Protein AF-A0AAW5PJ46-F1 (afdb_monomer_lite)

pLDDT: mean 73.1, std 14.43, range [34.22, 91.38]

Foldseek 3Di:
DQCVLLCVVVLVCLVVCVDPVNNPPDPVVSVVVVVPDDPPHDNDNDDLLRSLLVLVVVCCVPPQKAALCVSQPPHDDPSNNVSNVVVVVVCVVVVQWDWDADQVRGIMIGGPVCVVVVPDDDPDDDDDDCPDPCNVPVVNCCRNPVDDDDPPPPPPPPPPDDDDDD

Sequence (166 aa):
MRDYRFALPRMSSIRTGESRYFCNGDPCLMKVAERCLPDGLDLSIPDDHEYAVHLFETTLRAHGVFTATQLLHLRSGKALRTAMREVVHDRITAGSIQLLKGLNGMDVYVDSAALESAAASRAAVTILSPFDNLVIHRDRLSAPFGFALRQRAGRSRVPQQGWRRP

Secondary structure (DSSP, 8-state):
-TTGGGGHHHHHHHHTT--TT-TT--HHHHHHHHHTSPTT---PPPPHHHHHHHHHHHHHHHHSEE-HHHHTTT---HHHHHHHHHHHHHHHHTTSEEEEEEETTEEEEEEHHHHHT------------TTSHHHHSTHHHHHHH---------------------

Organism: NCBI:txid216778

InterPro domains:
  IPR009351 DNA glycosylase AlkZ-like [PF06224] (29-152)

Radius of gyration: 22.08 Å; chains: 1; bounding box: 66×42×57 Å

Structure (mmCIF, N/CA/C/O backbone):
data_AF-A0AAW5PJ46-F1
#
_entry.id   AF-A0AAW5PJ46-F1
#
loop_
_atom_site.group_PDB
_atom_site.id
_atom_site.type_symbol
_atom_site.label_atom_id
_atom_site.label_alt_id
_atom_site.label_comp_id
_atom_site.label_asym_id
_atom_site.label_entity_id
_atom_site.label_seq_id
_atom_site.pdbx_PDB_ins_code
_atom_site.Cartn_x
_atom_site.Cartn_y
_atom_site.Cartn_z
_atom_site.occupancy
_atom_site.B_iso_or_equiv
_atom_site.auth_seq_id
_atom_site.auth_comp_id
_atom_site.auth_asym_id
_atom_site.auth_atom_id
_atom_site.pdbx_PDB_model_num
ATOM 1 N N . MET A 1 1 ? -1.788 -15.850 -11.102 1.00 62.12 1 MET A N 1
ATOM 2 C CA . MET A 1 1 ? -0.673 -14.889 -11.248 1.00 62.12 1 MET A CA 1
ATOM 3 C C . MET A 1 1 ? -1.082 -13.688 -12.118 1.00 62.12 1 MET A C 1
ATOM 5 O O . MET A 1 1 ? -0.358 -13.347 -13.030 1.00 62.12 1 MET A O 1
ATOM 9 N N . ARG A 1 2 ? -2.227 -13.023 -11.885 1.00 67.62 2 ARG A N 1
ATOM 10 C CA . ARG A 1 2 ? -2.674 -11.912 -12.767 1.00 67.62 2 ARG A CA 1
ATOM 11 C C . ARG A 1 2 ? -1.934 -10.587 -12.523 1.00 67.62 2 ARG A C 1
ATOM 13 O O . ARG A 1 2 ? -1.941 -9.717 -13.383 1.00 67.62 2 ARG A O 1
ATOM 20 N N . ASP A 1 3 ? -1.253 -10.484 -11.387 1.00 80.94 3 ASP A N 1
ATOM 21 C CA . ASP A 1 3 ? -0.654 -9.243 -10.889 1.00 80.94 3 ASP A CA 1
ATOM 22 C C . ASP A 1 3 ? 0.865 -9.156 -11.131 1.00 80.94 3 ASP A C 1
ATOM 24 O O . ASP A 1 3 ? 1.547 -8.322 -10.539 1.00 80.94 3 ASP A O 1
ATOM 28 N N . TYR A 1 4 ? 1.426 -10.020 -11.989 1.00 83.12 4 TYR A N 1
ATOM 29 C CA . TYR A 1 4 ? 2.878 -10.090 -12.209 1.00 83.12 4 TYR A CA 1
ATOM 30 C C . TYR A 1 4 ? 3.468 -8.767 -12.722 1.00 83.12 4 TYR A C 1
ATOM 32 O O . TYR A 1 4 ? 4.551 -8.371 -12.290 1.00 83.12 4 TYR A O 1
ATOM 40 N N . ARG A 1 5 ? 2.720 -8.025 -13.551 1.00 86.19 5 ARG A N 1
ATOM 41 C CA . ARG A 1 5 ? 3.110 -6.690 -14.030 1.00 86.19 5 ARG A CA 1
ATOM 42 C C . ARG A 1 5 ? 3.488 -5.706 -12.923 1.00 86.19 5 ARG A C 1
ATOM 44 O O . ARG A 1 5 ? 4.427 -4.935 -13.086 1.00 86.19 5 ARG A O 1
ATOM 51 N N . PHE A 1 6 ? 2.848 -5.777 -11.756 1.00 86.69 6 PHE A N 1
ATOM 52 C CA . PHE A 1 6 ? 3.153 -4.883 -10.633 1.00 86.69 6 PHE A CA 1
ATOM 53 C C . PHE A 1 6 ? 4.477 -5.226 -9.925 1.00 86.69 6 PHE A C 1
ATOM 55 O O . PHE A 1 6 ? 5.009 -4.412 -9.170 1.00 86.69 6 PHE A O 1
ATOM 62 N N . ALA A 1 7 ? 5.060 -6.401 -10.194 1.00 84.06 7 ALA A N 1
ATOM 63 C CA . ALA A 1 7 ? 6.406 -6.759 -9.747 1.00 84.06 7 ALA A CA 1
ATOM 64 C C . ALA A 1 7 ? 7.505 -6.248 -10.697 1.00 84.06 7 ALA A C 1
ATOM 66 O O . ALA A 1 7 ? 8.654 -6.088 -10.266 1.00 84.06 7 ALA A O 1
ATOM 67 N N . LEU A 1 8 ? 7.167 -5.952 -11.959 1.00 83.81 8 LEU A N 1
ATOM 68 C CA . LEU A 1 8 ? 8.125 -5.566 -12.999 1.00 83.81 8 LEU A CA 1
ATOM 69 C C . LEU A 1 8 ? 8.939 -4.312 -12.661 1.00 83.81 8 LEU A C 1
ATOM 71 O O . LEU A 1 8 ? 10.156 -4.368 -12.848 1.00 83.81 8 LEU A O 1
ATOM 75 N N . PRO A 1 9 ? 8.371 -3.221 -12.100 1.00 83.88 9 PRO A N 1
ATOM 76 C CA . PRO A 1 9 ? 9.170 -2.050 -11.731 1.00 83.88 9 PRO A CA 1
ATOM 77 C C . PRO A 1 9 ? 10.297 -2.404 -10.752 1.00 83.88 9 PRO A C 1
ATOM 79 O O . PRO A 1 9 ? 11.439 -1.966 -10.896 1.00 83.88 9 PRO A O 1
ATOM 82 N N . ARG A 1 10 ? 10.004 -3.277 -9.779 1.00 81.19 10 ARG A N 1
ATOM 83 C CA . ARG A 1 10 ? 10.993 -3.744 -8.801 1.00 81.19 10 ARG A CA 1
ATOM 84 C C . ARG A 1 10 ? 12.009 -4.693 -9.431 1.00 81.19 10 ARG A C 1
ATOM 86 O O . ARG A 1 10 ? 13.192 -4.573 -9.132 1.00 81.19 10 ARG A O 1
ATOM 93 N N . MET A 1 11 ? 11.570 -5.625 -10.276 1.00 82.81 11 MET A N 1
ATOM 94 C CA . MET A 1 11 ? 12.472 -6.544 -10.979 1.00 82.81 11 MET A CA 1
ATOM 95 C C . MET A 1 11 ? 13.424 -5.792 -11.914 1.00 82.81 11 MET A C 1
ATOM 97 O O . MET A 1 11 ? 14.618 -6.084 -11.921 1.00 82.81 11 MET A O 1
ATOM 101 N N . SER A 1 12 ? 12.931 -4.769 -12.618 1.00 82.25 12 SER A N 1
ATOM 102 C CA . SER A 1 12 ? 13.759 -3.909 -13.463 1.00 82.25 12 SER A CA 1
ATOM 103 C C . SER A 1 12 ? 14.799 -3.150 -12.638 1.00 82.25 12 SER A C 1
ATOM 105 O O . SER A 1 12 ? 15.966 -3.176 -13.002 1.00 82.25 12 SER A O 1
ATOM 107 N N . SER A 1 13 ? 14.416 -2.581 -11.488 1.00 82.44 13 SER A N 1
ATOM 108 C CA . SER A 1 13 ? 15.354 -1.911 -10.567 1.00 82.44 13 SER A CA 1
ATOM 109 C C . SER A 1 13 ? 16.434 -2.851 -10.002 1.00 82.44 13 SER A C 1
ATOM 111 O O . SER A 1 13 ? 17.570 -2.443 -9.773 1.00 82.44 13 SER A O 1
ATOM 113 N N . ILE A 1 14 ? 16.107 -4.127 -9.771 1.00 82.06 14 ILE A N 1
ATOM 114 C CA . ILE A 1 14 ? 17.102 -5.131 -9.361 1.00 82.06 14 ILE A CA 1
ATOM 115 C C . ILE A 1 14 ? 18.047 -5.443 -10.526 1.00 82.06 14 ILE A C 1
ATOM 117 O O . ILE A 1 14 ? 19.258 -5.491 -10.338 1.00 82.06 14 ILE A O 1
ATOM 121 N N . ARG A 1 15 ? 17.505 -5.595 -11.737 1.00 78.69 15 ARG A N 1
ATOM 122 C CA . ARG A 1 15 ? 18.281 -5.871 -12.952 1.00 78.69 15 ARG A CA 1
ATOM 123 C C . ARG A 1 15 ? 19.234 -4.731 -13.318 1.00 78.69 15 ARG A C 1
ATOM 125 O O . ARG A 1 15 ? 20.328 -5.003 -13.796 1.00 78.69 15 ARG A O 1
ATOM 132 N N . THR A 1 16 ? 18.835 -3.477 -13.105 1.00 81.56 16 THR A N 1
ATOM 133 C CA . THR A 1 16 ? 19.678 -2.291 -13.342 1.00 81.56 16 THR A CA 1
ATOM 134 C C . THR A 1 16 ? 20.705 -2.054 -12.232 1.00 81.56 16 THR A C 1
ATOM 136 O O . THR A 1 16 ? 21.542 -1.167 -12.364 1.00 81.56 16 THR A O 1
ATOM 139 N N . GLY A 1 17 ? 20.669 -2.835 -11.144 1.00 78.75 17 GLY A N 1
ATOM 140 C CA . GLY A 1 17 ? 21.558 -2.661 -9.991 1.00 78.75 17 GLY A CA 1
ATOM 141 C C . GLY A 1 17 ? 21.197 -1.467 -9.099 1.00 78.75 17 GLY A C 1
ATOM 142 O O . GLY A 1 17 ? 21.935 -1.142 -8.175 1.00 78.75 17 GLY A O 1
ATOM 143 N N . GLU A 1 18 ? 20.049 -0.825 -9.327 1.00 80.56 18 GLU A N 1
ATOM 144 C CA . GLU A 1 18 ? 19.567 0.320 -8.539 1.00 80.56 18 GLU A CA 1
ATOM 145 C C . GLU A 1 18 ? 18.954 -0.106 -7.195 1.00 80.56 18 GLU A C 1
ATOM 147 O O . GLU A 1 18 ? 18.672 0.717 -6.317 1.00 80.56 18 GLU A O 1
ATOM 152 N N . SER A 1 19 ? 18.727 -1.407 -7.008 1.00 77.81 19 SER A N 1
ATOM 153 C CA . SER A 1 19 ? 18.194 -1.940 -5.764 1.00 77.81 19 SER A CA 1
ATOM 154 C C . SER A 1 19 ? 19.225 -1.899 -4.641 1.00 77.81 19 SER A C 1
ATOM 156 O O . SER A 1 19 ? 20.232 -2.595 -4.686 1.00 77.81 19 SER A O 1
ATOM 158 N N . ARG A 1 20 ? 18.892 -1.206 -3.545 1.00 73.62 20 ARG A N 1
ATOM 159 C CA . ARG A 1 20 ? 19.711 -1.129 -2.318 1.00 73.62 20 ARG A CA 1
ATOM 160 C C . ARG A 1 20 ? 20.138 -2.489 -1.743 1.00 73.62 20 ARG A C 1
ATOM 162 O O . ARG A 1 20 ? 21.147 -2.559 -1.053 1.00 73.62 20 ARG A O 1
ATOM 169 N N . TYR A 1 21 ? 19.340 -3.535 -1.953 1.00 72.62 21 TYR A N 1
ATOM 170 C CA . TYR A 1 21 ? 19.553 -4.852 -1.337 1.00 72.62 21 TYR A CA 1
ATOM 171 C C . TYR A 1 21 ? 20.071 -5.906 -2.312 1.00 72.62 21 TYR A C 1
ATOM 173 O O . TYR A 1 21 ? 20.612 -6.918 -1.879 1.00 72.62 21 TYR A O 1
ATOM 181 N N . PHE A 1 22 ? 19.904 -5.681 -3.612 1.00 73.75 22 PHE A N 1
ATOM 182 C CA . PHE A 1 22 ? 20.221 -6.658 -4.648 1.00 73.75 22 PHE A CA 1
ATOM 183 C C . PHE A 1 22 ? 21.211 -6.068 -5.653 1.00 73.75 22 PHE A C 1
ATOM 185 O O . PHE A 1 22 ? 21.002 -6.144 -6.857 1.00 73.75 22 PHE A O 1
ATOM 192 N N . CYS A 1 23 ? 22.290 -5.472 -5.145 1.00 69.44 23 CYS A N 1
ATOM 193 C CA . CYS A 1 23 ? 23.327 -4.858 -5.976 1.00 69.44 23 CYS A CA 1
ATOM 194 C C . CYS A 1 23 ? 24.164 -5.900 -6.743 1.00 69.44 23 CYS A C 1
ATOM 196 O O . CYS A 1 23 ? 24.726 -5.587 -7.783 1.00 69.44 23 CYS A O 1
ATOM 198 N N . ASN A 1 24 ? 24.227 -7.140 -6.233 1.00 73.38 24 ASN A N 1
ATOM 199 C CA . ASN A 1 24 ? 25.073 -8.225 -6.748 1.00 73.38 24 ASN A CA 1
ATOM 200 C C . ASN A 1 24 ? 24.247 -9.478 -7.105 1.00 73.38 24 ASN A C 1
ATOM 202 O O . ASN A 1 24 ? 24.627 -10.595 -6.757 1.00 73.38 24 ASN A O 1
ATOM 206 N N . GLY A 1 25 ? 23.070 -9.309 -7.712 1.00 69.81 25 GLY A N 1
ATOM 207 C CA . GLY A 1 25 ? 22.253 -10.450 -8.140 1.00 69.81 25 GLY A CA 1
ATOM 208 C C . GLY A 1 25 ? 22.938 -11.264 -9.243 1.00 69.81 25 GLY A C 1
ATOM 209 O O . GLY A 1 25 ? 23.499 -10.682 -10.167 1.00 69.81 25 GLY A O 1
ATOM 210 N N . ASP A 1 26 ? 22.878 -12.598 -9.169 1.00 78.56 26 ASP A N 1
ATOM 211 C CA . ASP A 1 26 ? 23.354 -13.480 -10.244 1.00 78.56 26 ASP A CA 1
ATOM 212 C C . ASP A 1 26 ? 22.417 -13.360 -11.469 1.00 78.56 26 ASP A C 1
ATOM 214 O O . ASP A 1 26 ? 21.243 -13.754 -11.385 1.00 78.56 26 ASP A O 1
ATOM 218 N N . PRO A 1 27 ? 22.900 -12.854 -12.622 1.00 74.88 27 PRO A N 1
ATOM 219 C CA . PRO A 1 27 ? 22.073 -12.681 -13.815 1.00 74.88 27 PRO A CA 1
ATOM 220 C C . PRO A 1 27 ? 21.508 -13.997 -14.368 1.00 74.88 27 PRO A C 1
ATOM 222 O O . PRO A 1 27 ? 20.468 -13.994 -15.030 1.00 74.88 27 PRO A O 1
ATOM 225 N N . CYS A 1 28 ? 22.183 -15.123 -14.123 1.00 75.81 28 CYS A N 1
ATOM 226 C CA . CYS A 1 28 ? 21.734 -16.444 -14.544 1.00 75.81 28 CYS A CA 1
ATOM 227 C C . CYS A 1 28 ? 20.479 -16.864 -13.771 1.00 75.81 28 CYS A C 1
ATOM 229 O O . CYS A 1 28 ? 19.483 -17.255 -14.381 1.00 75.81 28 CYS A O 1
ATOM 231 N N . LEU A 1 29 ? 20.481 -16.691 -12.443 1.00 74.12 29 LEU A N 1
ATOM 232 C CA . LEU A 1 29 ? 19.323 -17.000 -11.596 1.00 74.12 29 LEU A CA 1
ATOM 233 C C . LEU A 1 29 ? 18.106 -16.133 -11.942 1.00 74.12 29 LEU A C 1
ATOM 235 O O . LEU A 1 29 ? 16.980 -16.629 -11.955 1.00 74.12 29 LEU A O 1
ATOM 239 N N . MET A 1 30 ? 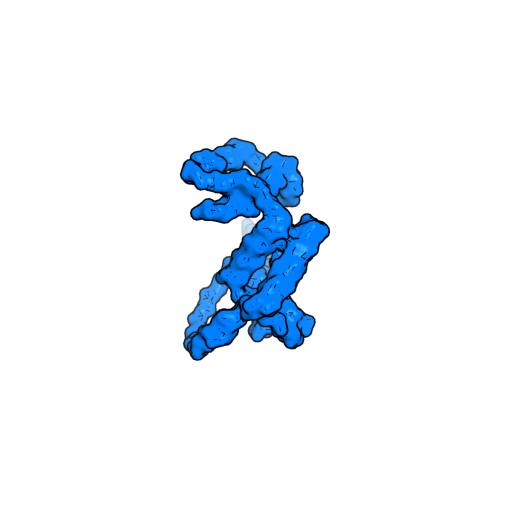18.317 -14.859 -12.280 1.00 72.88 30 MET A N 1
ATOM 240 C CA . MET A 1 30 ? 17.220 -13.958 -12.653 1.00 72.88 30 MET A CA 1
ATOM 241 C C . MET A 1 30 ? 16.525 -14.376 -13.960 1.00 72.88 30 MET A C 1
ATOM 243 O O . MET A 1 30 ? 15.301 -14.304 -14.045 1.00 72.88 30 MET A O 1
ATOM 247 N N . LYS A 1 31 ? 17.269 -14.894 -14.948 1.00 72.00 31 LYS A N 1
ATOM 248 C CA . LYS A 1 31 ? 16.703 -15.385 -16.221 1.00 72.00 31 LYS A CA 1
ATOM 249 C C . LYS A 1 31 ? 15.827 -16.628 -16.064 1.00 72.00 31 LYS A C 1
ATOM 251 O O . LYS A 1 31 ? 14.922 -16.843 -16.868 1.00 72.00 31 LYS A O 1
ATOM 256 N N . VAL A 1 32 ? 16.093 -17.467 -15.060 1.00 71.88 32 VAL A N 1
ATOM 257 C CA . VAL A 1 32 ? 15.284 -18.671 -14.810 1.00 71.88 32 VAL A CA 1
ATOM 258 C C . VAL A 1 32 ? 13.869 -18.285 -14.380 1.00 71.88 32 VAL A C 1
ATOM 260 O O . VAL A 1 32 ? 12.910 -18.878 -14.861 1.00 71.88 32 VAL A O 1
ATOM 263 N N . ALA A 1 33 ? 13.725 -17.248 -13.551 1.00 70.94 33 ALA A N 1
ATOM 264 C CA . ALA A 1 33 ? 12.421 -16.798 -13.070 1.00 70.94 33 ALA A CA 1
ATOM 265 C C . ALA A 1 33 ? 11.493 -16.319 -14.204 1.00 70.94 33 ALA A C 1
ATOM 267 O O . ALA A 1 33 ? 10.292 -16.572 -14.153 1.00 70.94 33 ALA A O 1
ATOM 268 N N . GLU A 1 34 ? 12.042 -15.681 -15.242 1.00 69.25 34 GLU A N 1
ATOM 269 C CA . GLU A 1 34 ? 11.282 -15.202 -16.409 1.00 69.25 34 GLU A CA 1
ATOM 270 C C . GLU A 1 34 ? 10.803 -16.355 -17.306 1.00 69.25 34 GLU A C 1
ATOM 272 O O . GLU A 1 34 ? 9.727 -16.290 -17.894 1.00 69.25 34 GLU A O 1
ATOM 277 N N . ARG A 1 35 ? 11.574 -17.447 -17.374 1.00 71.50 35 ARG A N 1
ATOM 278 C CA . ARG A 1 35 ? 11.249 -18.641 -18.173 1.00 71.50 35 ARG A CA 1
ATOM 279 C C . ARG A 1 35 ? 10.184 -19.538 -17.544 1.00 71.50 35 ARG A C 1
ATOM 281 O O . ARG A 1 35 ? 9.676 -20.428 -18.215 1.00 71.50 35 ARG A O 1
ATOM 288 N N . CYS A 1 36 ? 9.868 -19.332 -16.268 1.00 77.50 36 CYS A N 1
ATOM 289 C CA . CYS A 1 36 ? 8.855 -20.099 -15.542 1.00 77.50 36 CYS A CA 1
ATOM 290 C C . CYS A 1 36 ? 7.474 -19.418 -15.534 1.00 77.50 36 CYS A C 1
ATOM 292 O O . CYS A 1 36 ? 6.587 -19.846 -14.793 1.00 77.50 36 CYS A O 1
ATOM 294 N N . LEU A 1 37 ? 7.292 -18.349 -16.314 1.00 77.31 37 LEU A N 1
ATOM 295 C CA . LEU A 1 37 ? 6.029 -17.628 -16.407 1.00 77.31 37 LEU A CA 1
ATOM 296 C C . LEU A 1 37 ? 5.069 -18.325 -17.385 1.00 77.31 37 LEU A C 1
ATOM 298 O O . LEU A 1 37 ? 5.496 -18.706 -18.471 1.00 77.31 37 LEU A O 1
ATOM 302 N N . PRO A 1 38 ? 3.783 -18.491 -17.030 1.00 81.31 38 PRO A N 1
ATOM 303 C CA . PRO A 1 38 ? 2.784 -19.018 -17.955 1.00 81.31 38 PRO A CA 1
ATOM 304 C C . PRO A 1 38 ? 2.554 -18.080 -19.149 1.00 81.31 38 PRO A C 1
ATOM 306 O O . PRO A 1 38 ? 2.497 -16.857 -18.991 1.00 81.31 38 PRO A O 1
ATOM 309 N N . ASP A 1 39 ? 2.359 -18.669 -20.329 1.00 76.06 39 ASP A N 1
ATOM 310 C CA . ASP A 1 39 ? 2.055 -17.935 -21.557 1.00 76.06 39 ASP A CA 1
ATOM 311 C C . ASP A 1 39 ? 0.706 -17.201 -21.435 1.00 76.06 39 ASP A C 1
ATOM 313 O O . ASP A 1 39 ? -0.288 -17.761 -20.966 1.00 76.06 39 ASP A O 1
ATOM 317 N N . GLY A 1 40 ? 0.669 -15.926 -21.838 1.00 79.56 40 GLY A N 1
ATOM 318 C CA . GLY A 1 40 ? -0.530 -15.074 -21.761 1.00 79.56 40 GLY A CA 1
ATOM 319 C C . GLY A 1 40 ? -0.588 -14.120 -20.561 1.00 79.56 40 GLY A C 1
ATOM 320 O O . GLY A 1 40 ? -1.644 -13.553 -20.274 1.00 79.56 40 GLY A O 1
ATOM 321 N N . LEU A 1 41 ? 0.525 -13.928 -19.848 1.00 79.19 41 LEU A N 1
ATOM 322 C CA . LEU A 1 41 ? 0.642 -12.883 -18.834 1.00 79.19 41 LEU A CA 1
ATOM 323 C C . LEU A 1 41 ? 0.786 -11.496 -19.459 1.00 79.19 41 LEU A C 1
ATOM 325 O O . LEU A 1 41 ? 1.547 -11.292 -20.401 1.00 79.19 41 LEU A O 1
ATOM 329 N N . ASP A 1 42 ? 0.090 -10.531 -18.867 1.00 80.69 42 ASP A N 1
ATOM 330 C CA . ASP A 1 42 ? 0.314 -9.121 -19.146 1.00 80.69 42 ASP A CA 1
ATOM 331 C C . ASP A 1 42 ? 1.639 -8.681 -18.506 1.00 80.69 42 ASP A C 1
ATOM 333 O O . ASP A 1 42 ? 1.812 -8.758 -17.284 1.00 80.69 42 ASP A O 1
ATOM 337 N N . LEU A 1 43 ? 2.578 -8.262 -19.356 1.00 81.19 43 LEU A N 1
ATOM 338 C CA . LEU A 1 43 ? 3.918 -7.803 -18.987 1.00 81.19 43 LEU A CA 1
ATOM 339 C C . LEU A 1 43 ? 4.097 -6.292 -19.205 1.00 81.19 43 LEU A C 1
ATOM 341 O O . LEU A 1 43 ? 5.226 -5.799 -19.214 1.00 81.19 43 LEU A O 1
ATOM 345 N N . SER A 1 44 ? 3.007 -5.552 -19.414 1.00 84.38 44 SER A N 1
ATOM 346 C CA . SER A 1 44 ? 3.061 -4.094 -19.502 1.00 84.38 44 SER A CA 1
ATOM 347 C C . SER A 1 44 ? 3.511 -3.476 -18.173 1.00 84.38 44 SER A C 1
ATOM 349 O O . SER A 1 44 ? 3.233 -3.995 -17.091 1.00 84.38 44 SER A O 1
ATOM 351 N N . ILE A 1 45 ? 4.255 -2.369 -18.243 1.00 81.69 45 ILE A N 1
ATOM 352 C CA . ILE A 1 45 ? 4.637 -1.609 -17.049 1.00 81.69 45 ILE A CA 1
ATOM 353 C C . ILE A 1 45 ? 3.403 -0.808 -16.608 1.00 81.69 45 ILE A C 1
ATOM 355 O O . ILE A 1 45 ? 2.892 -0.040 -17.422 1.00 81.69 45 ILE A O 1
ATOM 359 N N . PRO A 1 46 ? 2.923 -0.980 -15.363 1.00 85.56 46 PRO A N 1
ATOM 360 C CA . PRO A 1 46 ? 1.740 -0.278 -14.878 1.00 85.56 46 PRO A CA 1
ATOM 361 C C . PRO A 1 46 ? 2.015 1.217 -14.715 1.00 85.56 46 PRO A C 1
ATOM 363 O O . PRO A 1 46 ? 3.136 1.613 -14.383 1.00 85.56 46 PRO A O 1
ATOM 366 N N . ASP A 1 47 ? 0.973 2.026 -14.885 1.00 89.56 47 ASP A N 1
ATOM 367 C CA . ASP A 1 47 ? 1.030 3.448 -14.541 1.00 89.56 47 ASP A CA 1
ATOM 368 C C . ASP A 1 47 ? 1.124 3.659 -13.015 1.00 89.56 47 ASP A C 1
ATOM 370 O O . ASP A 1 47 ? 0.755 2.785 -12.221 1.00 89.56 47 ASP A O 1
ATOM 374 N N . ASP A 1 48 ? 1.586 4.836 -12.586 1.00 87.56 48 ASP A N 1
ATOM 375 C CA . ASP A 1 48 ? 1.671 5.197 -11.167 1.00 87.56 48 ASP A CA 1
ATOM 376 C C . ASP A 1 48 ? 0.304 5.108 -10.467 1.00 87.56 48 ASP A C 1
ATOM 378 O O . ASP A 1 48 ? 0.234 4.662 -9.316 1.00 87.56 48 ASP A O 1
ATOM 382 N N . HIS A 1 49 ? -0.784 5.486 -11.150 1.00 88.81 49 HIS A N 1
ATOM 383 C CA . HIS A 1 49 ? -2.134 5.380 -10.598 1.00 88.81 49 HIS A CA 1
ATOM 384 C C . HIS A 1 49 ? -2.588 3.922 -10.473 1.00 88.81 49 HIS A C 1
ATOM 386 O O . HIS A 1 49 ? -3.029 3.498 -9.404 1.00 88.81 49 HIS A O 1
ATOM 392 N N . GLU A 1 50 ? -2.430 3.118 -11.527 1.00 89.06 50 GLU A N 1
ATOM 393 C CA . GLU A 1 50 ? -2.766 1.687 -11.489 1.00 89.06 50 GLU A CA 1
ATOM 394 C C . GLU A 1 50 ? -1.975 0.944 -10.410 1.00 89.06 50 GLU A C 1
ATOM 396 O O . GLU A 1 50 ? -2.513 0.098 -9.690 1.00 89.06 50 GLU A O 1
ATOM 401 N N . TYR A 1 51 ? -0.695 1.285 -10.263 1.00 87.44 51 TYR A N 1
ATOM 402 C CA . TYR A 1 51 ? 0.154 0.716 -9.233 1.00 87.44 51 TYR A CA 1
ATOM 403 C C . TYR A 1 51 ? -0.285 1.146 -7.829 1.00 87.44 51 TYR A C 1
ATOM 405 O O . TYR A 1 51 ? -0.308 0.311 -6.922 1.00 87.44 51 TYR A O 1
ATOM 413 N N . ALA A 1 52 ? -0.696 2.405 -7.636 1.00 88.88 52 ALA A N 1
ATOM 414 C CA . ALA A 1 52 ? -1.268 2.868 -6.372 1.00 88.88 52 ALA A CA 1
ATOM 415 C C . ALA A 1 52 ? -2.542 2.093 -6.002 1.00 88.88 52 ALA A C 1
ATOM 417 O O . ALA A 1 52 ? -2.652 1.627 -4.866 1.00 88.88 52 ALA A O 1
ATOM 418 N N . VAL A 1 53 ? -3.456 1.883 -6.959 1.00 90.38 53 VAL A N 1
ATOM 419 C CA . VAL A 1 53 ? -4.665 1.067 -6.752 1.00 90.38 53 VAL A CA 1
ATOM 420 C C . VAL A 1 53 ? -4.282 -0.356 -6.353 1.00 90.38 53 VAL A C 1
ATOM 422 O O . VAL A 1 53 ? -4.776 -0.866 -5.350 1.00 90.38 53 VAL A O 1
ATOM 425 N N . HIS A 1 54 ? -3.364 -0.996 -7.080 1.00 89.44 54 HIS A N 1
ATOM 426 C CA . HIS A 1 54 ? -2.933 -2.358 -6.765 1.00 89.44 54 HIS A CA 1
ATOM 427 C C . HIS A 1 54 ? -2.331 -2.478 -5.355 1.00 89.44 54 HIS A C 1
ATOM 429 O O . HIS A 1 54 ? -2.661 -3.407 -4.611 1.00 89.44 54 HIS A O 1
ATOM 435 N N . LEU A 1 55 ? -1.468 -1.534 -4.965 1.00 87.19 55 LEU A N 1
ATOM 436 C CA . LEU A 1 55 ? -0.870 -1.499 -3.629 1.00 87.19 55 LEU A CA 1
ATOM 437 C C . LEU A 1 55 ? -1.926 -1.300 -2.538 1.00 87.19 55 LEU A C 1
ATOM 439 O O . LEU A 1 55 ? -1.872 -1.974 -1.505 1.00 87.19 55 LEU A O 1
ATOM 443 N N . PHE A 1 56 ? -2.886 -0.406 -2.773 1.00 89.44 56 PHE A N 1
ATOM 444 C CA . PHE A 1 56 ? -3.990 -0.154 -1.857 1.00 89.44 56 PHE A CA 1
ATOM 445 C C . PHE A 1 56 ? -4.841 -1.413 -1.653 1.00 89.44 56 PHE A C 1
ATOM 447 O O . PHE A 1 56 ? -4.988 -1.873 -0.523 1.00 89.44 56 PHE A O 1
ATOM 454 N N . GLU A 1 57 ? -5.322 -2.027 -2.736 1.00 88.12 57 GLU A N 1
ATOM 455 C CA . GLU A 1 57 ? -6.153 -3.239 -2.697 1.00 88.12 57 GLU A CA 1
ATOM 456 C C . GLU A 1 57 ? -5.423 -4.412 -2.030 1.00 88.12 57 GLU A C 1
ATOM 458 O O . GLU A 1 57 ? -5.997 -5.144 -1.225 1.00 88.12 57 GLU A O 1
ATOM 463 N N . THR A 1 58 ? -4.129 -4.576 -2.316 1.00 86.50 58 THR A N 1
ATOM 464 C CA . THR A 1 58 ? -3.306 -5.622 -1.694 1.00 86.50 58 THR A CA 1
ATOM 465 C C . THR A 1 58 ? -3.168 -5.399 -0.188 1.00 86.50 58 THR A C 1
ATOM 467 O O . THR A 1 58 ? -3.282 -6.346 0.591 1.00 86.50 58 THR A O 1
ATOM 470 N N . THR A 1 59 ? -2.961 -4.150 0.238 1.00 85.56 59 THR A N 1
ATOM 471 C CA . THR A 1 59 ? -2.846 -3.792 1.660 1.00 85.56 59 THR A CA 1
ATOM 472 C C . THR A 1 59 ? -4.179 -3.977 2.385 1.00 85.56 59 THR A C 1
ATOM 474 O O . THR A 1 59 ? -4.205 -4.564 3.468 1.00 85.56 59 THR A O 1
ATOM 477 N N . LEU A 1 60 ? -5.281 -3.541 1.769 1.00 85.50 60 LEU A N 1
ATOM 478 C CA . LEU A 1 60 ? -6.637 -3.702 2.288 1.00 85.50 60 LEU A CA 1
ATOM 479 C C . LEU A 1 60 ? -6.962 -5.183 2.511 1.00 85.50 60 LEU A C 1
ATOM 481 O O . LEU A 1 60 ? -7.301 -5.570 3.626 1.00 85.50 60 LEU A O 1
ATOM 485 N N . ARG A 1 61 ? -6.740 -6.031 1.499 1.00 82.94 61 ARG A N 1
ATOM 486 C CA . ARG A 1 61 ? -6.991 -7.482 1.579 1.00 82.94 61 ARG A CA 1
ATOM 487 C C . ARG A 1 61 ? -6.128 -8.198 2.614 1.00 82.94 61 ARG A C 1
ATOM 489 O O . ARG A 1 61 ? -6.584 -9.158 3.223 1.00 82.94 61 ARG A O 1
ATOM 496 N N . ALA A 1 62 ? -4.873 -7.782 2.780 1.00 80.88 62 ALA A N 1
ATOM 497 C CA . ALA A 1 62 ? -3.939 -8.463 3.673 1.00 80.88 62 ALA A CA 1
ATOM 498 C C . ALA A 1 62 ? -4.106 -8.067 5.146 1.00 80.88 62 ALA A C 1
ATOM 500 O O . ALA A 1 62 ? -3.785 -8.865 6.029 1.00 80.88 62 ALA A O 1
ATOM 501 N N . HIS A 1 63 ? -4.518 -6.827 5.425 1.00 77.31 63 HIS A N 1
ATOM 502 C CA . HIS A 1 63 ? -4.467 -6.275 6.780 1.00 77.31 63 HIS A CA 1
ATOM 503 C C . HIS A 1 63 ? -5.803 -5.754 7.303 1.00 77.31 63 HIS A C 1
ATOM 505 O O . HIS A 1 63 ? -5.975 -5.755 8.518 1.00 77.31 63 HIS A O 1
ATOM 511 N N . GLY A 1 64 ? -6.733 -5.310 6.449 1.00 77.94 64 GLY A N 1
ATOM 512 C CA . GLY A 1 64 ? -8.027 -4.721 6.837 1.00 77.94 64 GLY A CA 1
ATOM 513 C C . GLY A 1 64 ? -7.939 -3.384 7.596 1.00 77.94 64 GLY A C 1
ATOM 514 O O . GLY A 1 64 ? -8.826 -2.547 7.476 1.00 77.94 64 GLY A O 1
ATOM 515 N N . VAL A 1 65 ? -6.848 -3.158 8.333 1.00 81.06 65 VAL A N 1
ATOM 516 C CA . VAL A 1 65 ? -6.529 -1.976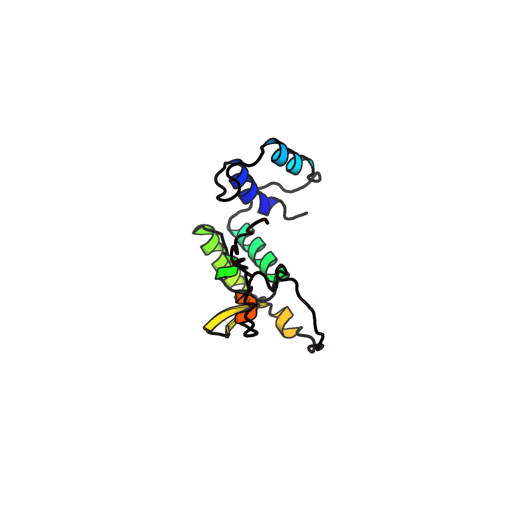 9.134 1.00 81.06 65 VAL A CA 1
ATOM 517 C C . VAL A 1 65 ? -5.108 -1.529 8.796 1.00 81.06 65 VAL A C 1
ATOM 519 O O . VAL A 1 65 ? -4.164 -2.318 8.896 1.00 81.06 65 VAL A O 1
ATOM 522 N N . PHE A 1 66 ? -4.929 -0.272 8.394 1.00 84.44 66 PHE A N 1
ATOM 523 C CA . PHE A 1 66 ? -3.617 0.243 7.990 1.00 84.44 66 PHE A CA 1
ATOM 524 C C . PHE A 1 66 ? -3.494 1.765 8.114 1.00 84.44 66 PHE A C 1
ATOM 526 O O . PHE A 1 66 ? -4.477 2.490 8.228 1.00 84.44 66 PHE A O 1
ATOM 533 N N . THR A 1 67 ? -2.259 2.270 8.076 1.00 84.12 67 THR A N 1
ATOM 534 C CA . THR A 1 67 ? -1.953 3.713 8.105 1.00 84.12 67 THR A CA 1
ATOM 535 C C . THR A 1 67 ? -1.403 4.208 6.766 1.00 84.12 67 THR A C 1
ATOM 537 O O . THR A 1 67 ? -0.881 3.432 5.962 1.00 84.12 67 THR A O 1
ATOM 540 N N . ALA A 1 68 ? -1.444 5.525 6.528 1.00 81.00 68 ALA A N 1
ATOM 541 C CA . ALA A 1 68 ? -0.870 6.125 5.314 1.00 81.00 68 ALA A CA 1
ATOM 542 C C . ALA A 1 68 ? 0.632 5.813 5.149 1.00 81.00 68 ALA A C 1
ATOM 544 O O . ALA A 1 68 ? 1.112 5.571 4.042 1.00 81.00 68 ALA A O 1
ATOM 545 N N . THR A 1 69 ? 1.374 5.753 6.259 1.00 80.38 69 THR A N 1
ATOM 546 C CA . THR A 1 69 ? 2.798 5.382 6.270 1.00 80.38 69 THR A CA 1
ATOM 547 C C . THR A 1 69 ? 3.021 3.948 5.793 1.00 80.38 69 THR A C 1
ATOM 549 O O . THR A 1 69 ? 4.043 3.656 5.175 1.00 80.38 69 THR A O 1
ATOM 552 N N . GLN A 1 70 ? 2.073 3.048 6.063 1.00 78.56 70 GLN A N 1
ATOM 553 C CA . GLN A 1 70 ? 2.157 1.650 5.646 1.00 78.56 70 GLN A CA 1
ATOM 554 C C . GLN A 1 70 ? 1.869 1.481 4.154 1.00 78.56 70 GLN A C 1
ATOM 556 O O . GLN A 1 70 ? 2.600 0.744 3.497 1.00 78.56 70 GLN A O 1
ATOM 561 N N . LEU A 1 71 ? 0.893 2.215 3.606 1.00 81.44 71 LEU A N 1
ATOM 562 C CA . LEU A 1 71 ? 0.592 2.209 2.164 1.00 81.44 71 LEU A CA 1
ATOM 563 C C . LEU A 1 71 ? 1.804 2.593 1.303 1.00 81.44 71 LEU A C 1
ATOM 565 O O . LEU A 1 71 ? 1.952 2.133 0.175 1.00 81.44 71 LEU A O 1
ATOM 569 N N . LEU A 1 72 ? 2.690 3.428 1.847 1.00 80.31 72 LEU A N 1
ATOM 570 C CA . LEU A 1 72 ? 3.866 3.953 1.155 1.00 80.31 72 LEU A CA 1
ATOM 571 C C . LEU A 1 72 ? 5.189 3.396 1.708 1.00 80.31 72 LEU A C 1
ATOM 573 O O . LEU A 1 72 ? 6.262 3.929 1.415 1.00 80.31 72 LEU A O 1
ATOM 577 N N . HIS A 1 73 ? 5.146 2.334 2.518 1.00 72.62 73 HIS A N 1
ATOM 578 C CA . HIS A 1 73 ? 6.332 1.823 3.199 1.00 72.62 73 HIS A CA 1
ATOM 579 C C . HIS A 1 73 ? 7.424 1.399 2.202 1.00 72.62 73 HIS A C 1
ATOM 581 O O . HIS A 1 73 ? 7.187 0.600 1.297 1.00 72.62 73 HIS A O 1
ATOM 587 N N . LEU A 1 74 ? 8.644 1.929 2.379 1.00 63.25 74 LEU A N 1
ATOM 588 C CA . LEU A 1 74 ? 9.811 1.686 1.511 1.00 63.25 74 LEU A CA 1
ATOM 589 C C . LEU A 1 74 ? 9.606 2.085 0.034 1.00 63.25 74 LEU A C 1
ATOM 591 O O . LEU A 1 74 ? 10.317 1.589 -0.847 1.00 63.25 74 LEU A O 1
ATOM 595 N N . ARG A 1 75 ? 8.653 2.982 -0.251 1.00 71.31 75 ARG A N 1
ATOM 596 C CA . ARG A 1 75 ? 8.402 3.522 -1.592 1.00 71.31 75 ARG A CA 1
ATOM 597 C C . ARG A 1 75 ? 8.616 5.031 -1.607 1.00 71.31 75 ARG A C 1
ATOM 599 O O . ARG A 1 75 ? 8.040 5.775 -0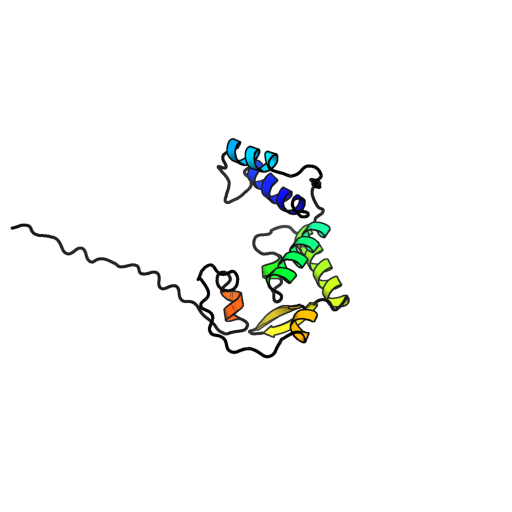.819 1.00 71.31 75 ARG A O 1
ATOM 606 N N . SER A 1 76 ? 9.446 5.480 -2.542 1.00 63.94 76 SER A N 1
ATOM 607 C CA . SER A 1 76 ? 9.812 6.884 -2.704 1.00 63.94 76 SER A CA 1
ATOM 608 C C . SER A 1 76 ? 9.428 7.343 -4.104 1.00 63.94 76 SER A C 1
ATOM 610 O O . SER A 1 76 ? 9.946 6.821 -5.080 1.00 63.94 76 SER A O 1
ATOM 612 N N . GLY A 1 77 ? 8.534 8.325 -4.203 1.00 78.19 77 GLY A N 1
ATOM 613 C CA . GLY A 1 77 ? 8.144 8.934 -5.475 1.00 78.19 77 GLY A CA 1
ATOM 614 C C . GLY A 1 77 ? 7.068 9.988 -5.250 1.00 78.19 77 GLY A C 1
ATOM 615 O O . GLY A 1 77 ? 6.110 9.737 -4.523 1.00 78.19 77 GLY A O 1
ATOM 616 N N . LYS A 1 78 ? 7.236 11.195 -5.804 1.00 83.12 78 LYS A N 1
ATOM 617 C CA . LYS A 1 78 ? 6.236 12.266 -5.641 1.00 83.12 78 LYS A CA 1
ATOM 618 C C . LYS A 1 78 ? 4.933 11.908 -6.364 1.00 83.12 78 LYS A C 1
ATOM 620 O O . LYS A 1 78 ? 3.879 12.078 -5.768 1.00 83.12 78 LYS A O 1
ATOM 625 N N . ALA A 1 79 ? 5.032 11.366 -7.578 1.00 85.50 79 ALA A N 1
ATOM 626 C CA . ALA A 1 79 ? 3.892 10.955 -8.392 1.00 85.50 79 ALA A CA 1
ATOM 627 C C . ALA A 1 79 ? 3.066 9.850 -7.712 1.00 85.50 79 ALA A C 1
ATOM 629 O O . ALA A 1 79 ? 1.895 10.070 -7.419 1.00 85.50 79 ALA A O 1
ATOM 630 N N . LEU A 1 80 ? 3.707 8.752 -7.289 1.00 85.56 80 LEU A N 1
ATOM 631 C CA . LEU A 1 80 ? 3.040 7.672 -6.548 1.00 85.56 80 LEU A CA 1
ATOM 632 C C . LEU A 1 80 ? 2.354 8.146 -5.255 1.00 85.56 80 LEU A C 1
ATOM 634 O O . LEU A 1 80 ? 1.269 7.680 -4.919 1.00 85.56 80 LEU A O 1
ATOM 638 N N . ARG A 1 81 ? 2.958 9.084 -4.510 1.00 85.31 81 ARG A N 1
ATOM 639 C CA . ARG A 1 81 ? 2.318 9.654 -3.310 1.00 85.31 81 ARG A CA 1
ATOM 640 C C . ARG A 1 81 ? 1.073 10.466 -3.645 1.00 85.31 81 ARG A C 1
ATOM 642 O O . ARG A 1 81 ? 0.120 10.434 -2.873 1.00 85.31 81 ARG A O 1
ATOM 649 N N . THR A 1 82 ? 1.098 11.215 -4.744 1.00 87.88 82 THR A N 1
ATOM 650 C CA . THR A 1 82 ? -0.070 11.964 -5.214 1.00 87.88 82 THR A CA 1
ATOM 651 C C . THR A 1 82 ? -1.176 11.003 -5.633 1.00 87.88 82 THR A C 1
ATOM 653 O O . THR A 1 82 ? -2.263 11.092 -5.073 1.00 87.88 82 THR A O 1
ATOM 656 N N . ALA A 1 83 ? -0.862 10.017 -6.476 1.00 89.69 83 ALA A N 1
ATOM 657 C CA . ALA A 1 83 ? -1.815 9.000 -6.913 1.00 89.69 83 ALA A CA 1
ATOM 658 C C . ALA A 1 83 ? -2.418 8.217 -5.732 1.00 89.69 83 ALA A C 1
ATOM 660 O O . ALA A 1 83 ? -3.627 8.051 -5.640 1.00 89.69 83 ALA A O 1
ATOM 661 N N . MET A 1 84 ? -1.603 7.804 -4.754 1.00 89.81 84 MET A N 1
ATOM 662 C CA . MET A 1 84 ? -2.099 7.112 -3.558 1.00 89.81 84 MET A CA 1
ATOM 663 C C . MET A 1 84 ? -3.060 7.980 -2.734 1.00 89.81 84 MET A C 1
ATOM 665 O O . MET A 1 84 ? -4.024 7.468 -2.172 1.00 89.81 84 MET A O 1
ATOM 669 N N . ARG A 1 85 ? -2.818 9.295 -2.644 1.00 88.19 85 ARG A N 1
ATOM 670 C CA . ARG A 1 85 ? -3.736 10.210 -1.946 1.00 88.19 85 ARG A CA 1
ATOM 671 C C . ARG A 1 85 ? -5.084 10.306 -2.653 1.00 88.19 85 ARG A C 1
ATOM 673 O O . ARG A 1 85 ? -6.098 10.343 -1.964 1.00 88.19 85 ARG A O 1
ATOM 680 N N . GLU A 1 86 ? -5.081 10.349 -3.980 1.00 90.31 86 GLU A N 1
ATOM 681 C CA . GLU A 1 86 ? -6.300 10.354 -4.797 1.00 90.31 86 GLU A CA 1
ATOM 682 C C . GLU A 1 86 ? -7.080 9.049 -4.599 1.00 90.31 86 GLU A C 1
ATOM 684 O O . GLU A 1 86 ? -8.233 9.090 -4.184 1.00 90.31 86 GLU A O 1
ATOM 689 N N . VAL A 1 87 ? -6.411 7.896 -4.712 1.00 91.38 87 VAL A N 1
ATOM 690 C CA . VAL A 1 87 ? -7.028 6.576 -4.485 1.00 91.38 87 VAL A CA 1
ATOM 691 C C . VAL A 1 87 ? -7.648 6.465 -3.088 1.00 91.38 87 VAL A C 1
ATOM 693 O O . VAL A 1 87 ? -8.771 5.985 -2.940 1.00 91.38 87 VAL A O 1
ATOM 696 N N . VAL A 1 88 ? -6.946 6.921 -2.046 1.00 88.88 88 VAL A N 1
ATOM 697 C CA . VAL A 1 88 ? -7.484 6.919 -0.676 1.00 88.88 88 VAL A CA 1
ATOM 698 C C . VAL A 1 88 ? -8.711 7.826 -0.569 1.00 88.88 88 VAL A C 1
ATOM 700 O O . VAL A 1 88 ? -9.701 7.431 0.042 1.00 88.88 88 VAL A O 1
ATOM 703 N N . HIS A 1 89 ? -8.675 9.019 -1.165 1.00 89.44 89 HIS A N 1
ATOM 704 C CA . HIS A 1 89 ? -9.805 9.945 -1.144 1.00 89.44 89 HIS A CA 1
ATOM 705 C C . HIS A 1 89 ? -11.043 9.361 -1.837 1.00 89.44 89 HIS A C 1
ATOM 707 O O . HIS A 1 89 ? -12.138 9.397 -1.271 1.00 89.44 89 HIS A O 1
ATOM 713 N N . ASP A 1 90 ? -10.864 8.753 -3.007 1.00 90.44 90 ASP A N 1
ATOM 714 C CA . ASP A 1 90 ? -11.946 8.120 -3.761 1.00 90.44 90 ASP A CA 1
ATOM 715 C C . ASP A 1 90 ? -12.564 6.955 -2.981 1.00 90.44 90 ASP A C 1
ATOM 717 O O . ASP A 1 90 ? -13.784 6.795 -2.946 1.00 90.44 90 ASP A O 1
ATOM 721 N N . ARG A 1 91 ? -11.739 6.162 -2.288 1.00 89.38 91 ARG A N 1
ATOM 722 C CA . ARG A 1 91 ? -12.192 5.015 -1.483 1.00 89.38 91 ARG A CA 1
ATOM 723 C C . ARG A 1 91 ? -12.915 5.424 -0.198 1.00 89.38 91 ARG A C 1
ATOM 725 O O . ARG A 1 91 ? -13.821 4.707 0.228 1.00 89.38 91 ARG A O 1
ATOM 732 N N . ILE A 1 92 ? -12.560 6.567 0.391 1.00 88.19 92 ILE A N 1
ATOM 733 C CA . ILE A 1 92 ? -13.318 7.174 1.497 1.00 88.19 92 ILE A CA 1
ATOM 734 C C . ILE A 1 92 ? -14.674 7.669 0.985 1.00 88.19 92 ILE A C 1
ATOM 736 O O . ILE A 1 92 ? -15.701 7.370 1.588 1.00 88.19 92 ILE A O 1
ATOM 740 N N . THR A 1 93 ? -14.692 8.379 -0.147 1.00 88.75 93 THR A N 1
ATOM 741 C CA . THR A 1 93 ? -15.923 8.907 -0.760 1.00 88.75 93 THR A CA 1
ATOM 742 C C . THR A 1 93 ? -16.877 7.785 -1.175 1.00 88.75 93 THR A C 1
ATOM 744 O O . THR A 1 93 ? -18.082 7.891 -0.970 1.00 88.75 93 THR A O 1
ATOM 747 N N . ALA A 1 94 ? -16.346 6.673 -1.690 1.00 88.06 94 ALA A N 1
ATOM 748 C CA . ALA A 1 94 ? -17.115 5.476 -2.026 1.00 88.06 94 ALA A CA 1
ATOM 749 C C . ALA A 1 94 ? -17.596 4.675 -0.798 1.00 88.06 94 ALA A C 1
ATOM 751 O O . ALA A 1 94 ? -18.325 3.698 -0.958 1.00 88.06 94 ALA A O 1
ATOM 752 N N . GLY A 1 95 ? -17.170 5.036 0.418 1.00 84.31 95 GLY A N 1
ATOM 753 C CA . GLY A 1 95 ? -17.538 4.337 1.651 1.00 84.31 95 GLY A CA 1
ATOM 754 C C . GLY A 1 95 ? -16.887 2.959 1.828 1.00 84.31 95 GLY A C 1
ATOM 755 O O . GLY A 1 95 ? -17.285 2.209 2.718 1.00 84.31 95 GLY A O 1
ATOM 756 N N . SER A 1 96 ? -15.890 2.605 1.007 1.00 83.19 96 SER A N 1
ATOM 757 C CA . SER A 1 96 ? -15.175 1.322 1.114 1.00 83.19 96 SER A CA 1
ATOM 758 C C . SER A 1 96 ? -14.221 1.285 2.310 1.00 83.19 96 SER A C 1
ATOM 760 O O . SER A 1 96 ? -13.923 0.219 2.834 1.00 83.19 96 SER A O 1
ATOM 762 N N . ILE A 1 97 ? -13.734 2.447 2.750 1.00 88.38 97 ILE A N 1
ATOM 763 C CA . ILE A 1 97 ? -12.896 2.576 3.944 1.00 88.38 97 ILE A CA 1
ATOM 764 C C . ILE A 1 97 ? -13.397 3.701 4.842 1.00 88.38 97 ILE A C 1
ATOM 766 O O . ILE A 1 97 ? -13.919 4.711 4.373 1.00 88.38 97 ILE A O 1
ATOM 770 N N . GLN A 1 98 ? -13.185 3.541 6.143 1.00 85.50 98 GLN A N 1
ATOM 771 C CA . GLN A 1 98 ? -13.464 4.549 7.157 1.00 85.50 98 GLN A CA 1
ATOM 772 C C . GLN A 1 98 ? -12.161 5.015 7.805 1.00 85.50 98 GLN A C 1
ATOM 774 O O . GLN A 1 98 ? -11.264 4.219 8.087 1.00 85.50 98 GLN A O 1
ATOM 779 N N . LEU A 1 99 ? -12.059 6.323 8.044 1.00 85.62 99 LEU A N 1
ATOM 780 C CA . LEU A 1 99 ? -10.950 6.922 8.778 1.00 85.62 99 LEU A CA 1
ATOM 781 C C . LEU A 1 99 ? -11.300 6.986 10.269 1.00 85.62 99 LEU A C 1
ATOM 783 O O . LEU A 1 99 ? -12.165 7.763 10.673 1.00 85.62 99 LEU A O 1
ATOM 787 N N . LEU A 1 100 ? -10.583 6.217 11.085 1.00 81.75 100 LEU A N 1
ATOM 788 C CA . LEU A 1 100 ? -10.642 6.286 12.539 1.00 81.75 100 LEU A CA 1
ATOM 789 C C . LEU A 1 100 ? -9.517 7.186 13.051 1.00 81.75 100 LEU A C 1
ATOM 791 O O . LEU A 1 100 ? -8.331 6.875 12.920 1.00 81.75 100 LEU A O 1
ATOM 795 N N . LYS A 1 101 ? -9.902 8.317 13.644 1.00 81.44 101 LYS A N 1
ATOM 796 C CA . LYS A 1 101 ? -8.972 9.265 14.265 1.00 81.44 101 LYS A CA 1
ATOM 797 C C . LYS A 1 101 ? -8.765 8.921 15.735 1.00 81.44 101 LYS A C 1
ATOM 799 O O . LYS A 1 101 ? -9.717 8.590 16.436 1.00 81.44 101 LYS A O 1
ATOM 804 N N . GLY A 1 102 ? -7.534 9.079 16.216 1.00 68.44 102 GLY A N 1
ATOM 805 C CA . GLY A 1 102 ? -7.240 9.056 17.652 1.00 68.44 102 GLY A CA 1
ATOM 806 C C . GLY A 1 102 ? -7.011 7.673 18.269 1.00 68.44 102 GLY A C 1
ATOM 807 O O . GLY A 1 102 ? -6.872 7.593 19.488 1.00 68.44 102 GLY A O 1
ATOM 808 N N . LEU A 1 103 ? -6.886 6.604 17.474 1.00 64.69 103 LEU A N 1
ATOM 809 C CA . LEU A 1 103 ? -6.380 5.315 17.967 1.00 64.69 103 LEU A CA 1
ATOM 810 C C . LEU A 1 103 ? -4.895 5.473 18.322 1.00 64.69 103 LEU A C 1
ATOM 812 O O . LEU A 1 103 ? -4.033 5.520 17.445 1.00 64.69 103 LEU A O 1
ATOM 816 N N . ASN A 1 104 ? -4.602 5.631 19.616 1.00 62.06 104 ASN A N 1
ATOM 817 C CA . ASN A 1 104 ? -3.257 5.892 20.144 1.00 62.06 104 ASN A CA 1
ATOM 818 C C . ASN A 1 104 ? -2.540 7.080 19.466 1.00 62.06 104 ASN A C 1
ATOM 820 O O . ASN A 1 104 ? -1.328 7.055 19.259 1.00 62.06 104 ASN A O 1
ATOM 824 N N . GLY A 1 105 ? -3.296 8.128 19.114 1.00 70.81 105 GLY A N 1
ATOM 825 C CA . GLY A 1 105 ? -2.765 9.345 18.484 1.00 70.81 105 GLY A CA 1
ATOM 826 C C . GLY A 1 105 ? -2.413 9.207 16.999 1.00 70.81 105 GLY A C 1
ATOM 827 O O . GLY A 1 105 ? -1.782 10.105 16.447 1.00 70.81 105 GLY A O 1
ATOM 828 N N . MET A 1 106 ? -2.811 8.108 16.349 1.00 73.38 106 MET A N 1
ATOM 829 C CA . MET A 1 106 ? -2.611 7.890 14.917 1.00 73.38 106 MET A CA 1
ATOM 830 C C . MET A 1 106 ? -3.936 7.820 14.158 1.00 73.38 106 MET A C 1
ATOM 832 O O . MET A 1 106 ? -4.949 7.338 14.667 1.00 73.38 106 MET A O 1
ATOM 836 N N . ASP A 1 107 ? -3.884 8.279 12.911 1.00 81.31 107 ASP A N 1
ATOM 837 C CA . ASP A 1 107 ? -4.962 8.161 11.938 1.00 81.31 107 ASP A CA 1
ATOM 838 C C . ASP A 1 107 ? -4.868 6.799 11.241 1.00 81.31 107 ASP A C 1
ATOM 840 O O . ASP A 1 107 ? -3.863 6.477 10.592 1.00 81.31 107 ASP A O 1
ATOM 844 N N . VAL A 1 108 ? -5.912 5.987 11.401 1.00 83.75 108 VAL A N 1
ATOM 845 C CA . VAL A 1 108 ? -5.962 4.604 10.920 1.00 83.75 108 VAL A CA 1
ATOM 846 C C . VAL A 1 108 ? -7.142 4.438 9.967 1.00 83.75 108 VAL A C 1
ATOM 848 O O . VAL A 1 108 ? -8.256 4.856 10.269 1.00 83.75 108 VAL A O 1
ATOM 851 N N . TYR A 1 109 ? -6.902 3.813 8.818 1.00 86.56 109 TYR A N 1
ATOM 852 C CA . TYR A 1 109 ? -7.939 3.437 7.863 1.00 86.56 109 TYR A CA 1
ATOM 853 C C . TYR A 1 109 ? -8.376 2.002 8.125 1.00 86.56 109 TYR A C 1
ATOM 855 O O . TYR A 1 109 ? -7.533 1.124 8.330 1.00 86.56 109 TYR A O 1
ATOM 863 N N . VAL A 1 110 ? -9.685 1.776 8.110 1.00 84.88 110 VAL A N 1
ATOM 864 C CA . VAL A 1 110 ? -10.302 0.468 8.340 1.00 84.88 110 VAL A CA 1
ATOM 865 C C . VAL A 1 110 ? -11.274 0.164 7.210 1.00 84.88 110 VAL A C 1
ATOM 867 O O . VAL A 1 110 ? -12.003 1.049 6.763 1.00 84.88 110 VAL A O 1
ATOM 870 N N . ASP A 1 111 ? -11.277 -1.081 6.750 1.00 84.19 111 ASP A N 1
ATOM 871 C CA . ASP A 1 111 ? -12.296 -1.600 5.840 1.00 84.19 111 ASP A CA 1
ATOM 872 C C . ASP A 1 111 ? -13.683 -1.545 6.501 1.00 84.19 111 ASP A C 1
ATOM 874 O O . ASP A 1 111 ? -13.899 -2.140 7.563 1.00 84.19 111 ASP A O 1
ATOM 878 N N . SER A 1 112 ? -14.623 -0.832 5.877 1.00 80.38 112 SER A N 1
ATOM 879 C CA . SER A 1 112 ? -15.985 -0.689 6.400 1.00 80.38 112 SER A CA 1
ATOM 880 C C . SER A 1 112 ? -16.708 -2.034 6.472 1.00 80.38 112 SER A C 1
ATOM 882 O O . SER A 1 112 ? -17.394 -2.307 7.454 1.00 80.38 112 SER A O 1
ATOM 884 N N . ALA A 1 113 ? -16.497 -2.917 5.492 1.00 77.00 113 ALA A N 1
ATOM 885 C CA . ALA A 1 113 ? -17.127 -4.233 5.468 1.00 77.00 113 ALA A CA 1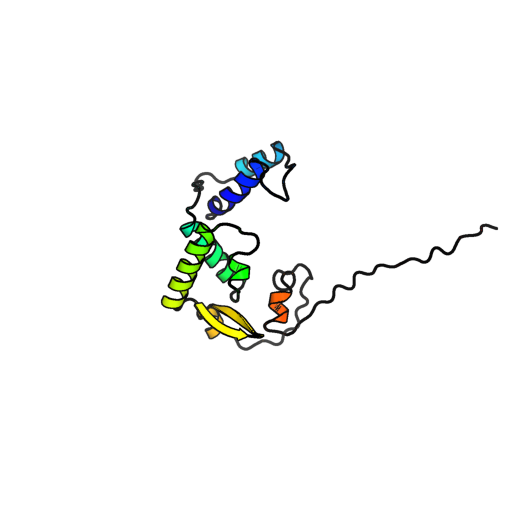
ATOM 886 C C . ALA A 1 113 ? -16.586 -5.142 6.581 1.00 77.00 113 ALA A C 1
ATOM 888 O O . ALA A 1 113 ? -17.348 -5.862 7.229 1.00 77.00 113 ALA A O 1
ATOM 889 N N . ALA A 1 114 ? -15.275 -5.093 6.836 1.00 71.69 114 ALA A N 1
ATOM 890 C CA . ALA A 1 114 ? -14.651 -5.883 7.895 1.00 71.69 114 ALA A CA 1
ATOM 891 C C . ALA A 1 114 ? -15.042 -5.396 9.300 1.00 71.69 114 ALA A C 1
ATOM 893 O O . ALA A 1 114 ? -15.162 -6.216 10.211 1.00 71.69 114 ALA A O 1
ATOM 894 N N . LEU A 1 115 ? -15.256 -4.086 9.472 1.00 68.69 115 LEU A N 1
ATOM 895 C CA . LEU A 1 115 ? -15.699 -3.497 10.736 1.00 68.69 115 LEU A CA 1
ATOM 896 C C . LEU A 1 115 ? -17.114 -3.959 11.111 1.00 68.69 115 LEU A C 1
ATOM 898 O O . LEU A 1 115 ? -17.334 -4.397 12.238 1.00 68.69 115 LEU A O 1
ATOM 902 N N . GLU A 1 116 ? -18.044 -3.925 10.156 1.00 66.25 116 GLU A N 1
ATOM 903 C CA . GLU A 1 116 ? -19.428 -4.383 10.355 1.00 66.25 116 GL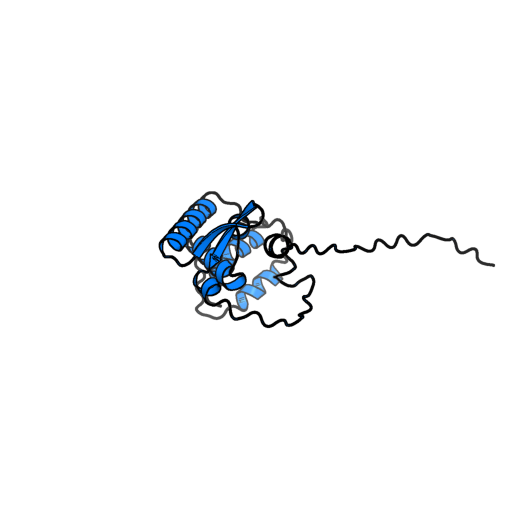U A CA 1
ATOM 904 C C . GLU A 1 116 ? -19.516 -5.910 10.512 1.00 66.25 116 GLU A C 1
ATOM 906 O O . GLU A 1 116 ? -20.356 -6.436 11.240 1.00 66.25 116 GLU A O 1
ATOM 911 N N . SER A 1 117 ? -18.608 -6.646 9.864 1.00 64.75 117 SER A N 1
ATOM 912 C CA . SER A 1 117 ? -18.529 -8.108 9.933 1.00 64.75 117 SER A CA 1
ATOM 913 C C . SER A 1 117 ? -17.753 -8.630 11.151 1.00 64.75 117 SER A C 1
ATOM 915 O O . SER A 1 117 ? -17.468 -9.832 11.191 1.00 64.75 117 SER A O 1
ATOM 917 N N . ALA A 1 118 ? -17.380 -7.788 12.124 1.00 59.03 118 ALA A N 1
ATOM 918 C CA . ALA A 1 118 ? -16.639 -8.204 13.315 1.00 59.03 118 ALA A CA 1
ATOM 919 C C . ALA A 1 118 ? -17.434 -9.255 14.115 1.00 59.03 118 ALA A C 1
ATOM 921 O O . ALA A 1 118 ? -18.227 -8.953 15.006 1.00 59.03 118 ALA A O 1
ATOM 922 N N . ALA A 1 119 ? -17.227 -10.523 13.760 1.00 55.00 119 ALA A N 1
ATOM 923 C CA . ALA A 1 119 ? -17.861 -11.664 14.384 1.00 55.00 119 ALA A CA 1
ATOM 924 C C . ALA A 1 119 ? -17.482 -11.699 15.865 1.00 55.00 119 ALA A C 1
ATOM 926 O O . ALA A 1 119 ? -16.333 -11.430 16.226 1.00 55.00 119 ALA A O 1
ATOM 927 N N . ALA A 1 120 ? -18.456 -12.050 16.709 1.00 58.00 120 ALA A N 1
ATOM 928 C CA . ALA A 1 120 ? -18.289 -12.197 18.149 1.00 58.00 120 ALA A CA 1
ATOM 929 C C . ALA A 1 120 ? -16.952 -12.883 18.470 1.00 58.00 120 ALA A C 1
ATOM 931 O O . ALA A 1 120 ? -16.700 -14.005 18.018 1.00 58.00 120 ALA A O 1
ATOM 932 N N . SER A 1 121 ? -16.079 -12.190 19.210 1.00 59.03 121 SER A N 1
ATOM 933 C CA . SER A 1 121 ? -14.717 -12.660 19.447 1.00 59.03 121 SER A CA 1
ATOM 934 C C . SER A 1 121 ? -14.758 -14.025 20.126 1.00 59.03 121 SER A C 1
ATOM 936 O O . SER A 1 121 ? -15.172 -14.151 21.282 1.00 59.03 121 SER A O 1
ATOM 938 N N . ARG A 1 122 ? -14.314 -15.065 19.425 1.00 57.03 122 ARG A N 1
ATOM 939 C CA . ARG A 1 122 ? -14.108 -16.370 20.041 1.00 57.03 122 ARG A CA 1
ATOM 940 C C . ARG A 1 122 ? -12.776 -16.293 20.775 1.00 57.03 122 ARG A C 1
ATOM 942 O O . ARG A 1 122 ? -11.734 -16.176 20.138 1.00 57.03 122 ARG A O 1
ATOM 949 N N . ALA A 1 123 ? -12.810 -16.294 22.105 1.00 58.84 123 ALA A N 1
ATOM 950 C CA . ALA A 1 123 ? -11.610 -16.275 22.936 1.00 58.84 123 ALA A CA 1
ATOM 951 C C . ALA A 1 123 ? -10.809 -17.576 22.729 1.00 58.84 123 ALA A C 1
ATOM 953 O O . ALA A 1 123 ? -11.009 -18.565 23.429 1.00 58.84 123 ALA A O 1
ATOM 954 N N . ALA A 1 124 ? -9.939 -17.590 21.721 1.00 66.19 124 ALA A N 1
ATOM 955 C CA . ALA A 1 124 ? -9.037 -18.686 21.404 1.00 66.19 124 ALA A CA 1
ATOM 956 C C . ALA A 1 124 ? -7.596 -18.180 21.504 1.00 66.19 124 ALA A C 1
ATOM 958 O O . ALA A 1 124 ? -7.206 -17.223 20.834 1.00 66.19 124 ALA A O 1
ATOM 959 N N . VAL A 1 125 ? -6.797 -18.817 22.358 1.00 72.62 125 VAL A N 1
ATOM 960 C CA . VAL A 1 125 ? -5.377 -18.487 22.497 1.00 72.62 125 VAL A CA 1
ATOM 961 C C . VAL A 1 125 ? -4.634 -19.050 21.289 1.00 72.62 125 VAL A C 1
ATOM 963 O O . VAL A 1 125 ? -4.574 -20.263 21.110 1.00 72.62 125 VAL A O 1
ATOM 966 N N . THR A 1 126 ? -4.065 -18.169 20.467 1.00 71.00 126 THR A N 1
ATOM 967 C CA . THR A 1 126 ? -3.244 -18.545 19.307 1.00 71.00 126 THR A CA 1
ATOM 968 C C . THR A 1 126 ? -1.812 -18.077 19.538 1.00 71.00 126 THR A C 1
ATOM 970 O O . THR A 1 126 ? -1.580 -16.900 19.811 1.00 71.00 126 THR A O 1
ATOM 973 N N . ILE A 1 127 ? -0.842 -18.991 19.450 1.00 76.50 127 ILE A N 1
ATOM 974 C CA . ILE A 1 127 ? 0.582 -18.643 19.495 1.00 76.50 127 ILE A CA 1
ATOM 975 C C . ILE A 1 127 ? 0.991 -18.198 18.092 1.00 76.50 127 ILE A C 1
ATOM 977 O O . ILE A 1 127 ? 0.981 -18.999 17.160 1.00 76.50 127 ILE A O 1
ATOM 981 N N . LEU A 1 128 ? 1.357 -16.926 17.948 1.00 71.88 128 LEU A N 1
ATOM 982 C CA . LEU A 1 128 ? 1.866 -16.378 16.694 1.00 71.88 128 LEU A CA 1
ATOM 983 C C . LEU A 1 128 ? 3.393 -16.461 16.659 1.00 71.88 128 LEU A C 1
ATOM 985 O O . LEU A 1 128 ? 4.076 -16.202 17.652 1.00 71.88 128 LEU A O 1
ATOM 989 N N . SER A 1 129 ? 3.929 -16.798 15.489 1.00 78.31 129 SER A N 1
ATOM 990 C CA . SER A 1 129 ? 5.368 -16.740 15.231 1.00 78.31 129 SER A CA 1
ATOM 991 C C . SER A 1 129 ? 5.875 -15.291 15.320 1.00 78.31 129 SER A C 1
ATOM 993 O O . SER A 1 129 ? 5.161 -14.371 14.916 1.00 78.31 129 SER A O 1
ATOM 995 N N . PRO A 1 130 ? 7.128 -15.040 15.753 1.00 69.56 130 PRO A N 1
ATOM 996 C CA . PRO A 1 130 ? 7.738 -13.710 15.651 1.00 69.56 130 PRO A CA 1
ATOM 997 C C . PRO A 1 130 ? 7.850 -13.206 14.203 1.00 69.56 130 PRO A C 1
ATOM 999 O O . PRO A 1 130 ? 8.023 -12.009 13.981 1.00 69.56 130 PRO A O 1
ATOM 1002 N N . PHE A 1 131 ? 7.749 -14.114 13.229 1.00 65.81 131 PHE A N 1
ATOM 1003 C CA . PHE A 1 131 ? 7.739 -13.817 11.799 1.00 65.81 131 PHE A CA 1
ATOM 1004 C C . PHE A 1 131 ? 6.333 -13.867 11.188 1.00 65.81 131 PHE A C 1
ATOM 1006 O O . PHE A 1 131 ? 6.186 -13.963 9.974 1.00 65.81 131 PHE A O 1
ATOM 1013 N N . ASP A 1 132 ? 5.292 -13.827 12.012 1.00 72.25 132 ASP A N 1
ATOM 1014 C CA . ASP A 1 132 ? 3.931 -13.678 11.517 1.00 72.25 132 ASP A CA 1
ATOM 1015 C C . ASP A 1 132 ? 3.705 -12.243 11.007 1.00 72.25 132 ASP A C 1
ATOM 1017 O O . ASP A 1 132 ? 4.221 -11.285 11.584 1.00 72.25 132 ASP A O 1
ATOM 1021 N N . ASN A 1 133 ? 2.911 -12.061 9.952 1.00 70.06 133 ASN A N 1
ATOM 1022 C CA . ASN A 1 133 ? 2.598 -10.744 9.384 1.00 70.06 133 ASN A CA 1
ATOM 1023 C C . ASN A 1 133 ? 1.933 -9.795 10.399 1.00 70.06 133 ASN A C 1
ATOM 1025 O O . ASN A 1 133 ? 2.081 -8.571 10.287 1.00 70.06 133 ASN A O 1
ATOM 1029 N N . LEU A 1 134 ? 1.223 -10.349 11.390 1.00 64.88 134 LEU A N 1
ATOM 1030 C CA . LEU A 1 134 ? 0.663 -9.588 12.511 1.00 64.88 134 LEU A CA 1
ATOM 1031 C C . LEU A 1 134 ? 1.746 -9.112 13.488 1.00 64.88 134 LEU A C 1
ATOM 1033 O O . LEU A 1 134 ? 1.624 -8.040 14.071 1.00 64.88 134 LEU A O 1
ATOM 1037 N N . VAL A 1 135 ? 2.820 -9.887 13.645 1.00 64.88 135 VAL A N 1
ATOM 1038 C CA . VAL A 1 135 ? 3.863 -9.681 14.656 1.00 64.88 135 VAL A CA 1
ATOM 1039 C C . VAL A 1 135 ? 5.072 -8.902 14.123 1.00 64.88 135 VAL A C 1
ATOM 1041 O O . VAL A 1 135 ? 5.617 -8.056 14.835 1.00 64.88 135 VAL A O 1
ATOM 1044 N N . ILE A 1 136 ? 5.479 -9.133 12.869 1.00 67.75 136 ILE A N 1
ATOM 1045 C CA . ILE A 1 136 ? 6.658 -8.505 12.240 1.00 67.75 136 ILE A CA 1
ATOM 1046 C C . ILE A 1 136 ? 6.543 -6.982 12.254 1.00 67.75 136 ILE A C 1
ATOM 1048 O O . ILE A 1 136 ? 7.507 -6.264 12.529 1.00 67.75 136 ILE A O 1
ATOM 1052 N N . HIS A 1 137 ? 5.345 -6.475 11.986 1.00 63.25 137 HIS A N 1
ATOM 1053 C CA . HIS A 1 137 ? 5.055 -5.055 12.053 1.00 63.25 137 HIS A CA 1
ATOM 1054 C C . HIS A 1 137 ? 4.531 -4.712 13.444 1.00 63.25 137 HIS A C 1
ATOM 1056 O O . HIS A 1 137 ? 3.348 -4.444 13.614 1.00 63.25 137 HIS A O 1
ATOM 1062 N N . ARG A 1 138 ? 5.434 -4.709 14.433 1.00 65.00 138 ARG A N 1
ATOM 1063 C CA . ARG A 1 138 ? 5.145 -4.455 15.861 1.00 65.00 138 ARG A CA 1
ATOM 1064 C C . ARG A 1 138 ? 4.223 -3.256 16.121 1.00 65.00 138 ARG A C 1
ATOM 1066 O O . ARG A 1 138 ? 3.411 -3.296 17.039 1.00 65.00 138 ARG A O 1
ATOM 1073 N N . ASP A 1 139 ? 4.318 -2.221 15.285 1.00 60.78 139 ASP A N 1
ATOM 1074 C CA . ASP A 1 139 ? 3.523 -0.997 15.407 1.00 60.78 139 ASP A CA 1
ATOM 1075 C C . ASP A 1 139 ? 2.017 -1.253 15.158 1.00 60.78 139 ASP A C 1
ATOM 1077 O O . ASP A 1 139 ? 1.170 -0.481 15.597 1.00 60.78 139 ASP A O 1
ATOM 1081 N N . ARG A 1 140 ? 1.667 -2.373 14.503 1.00 62.91 140 ARG A N 1
ATOM 1082 C CA . ARG A 1 140 ? 0.286 -2.843 14.292 1.00 62.91 140 ARG A CA 1
ATOM 1083 C C . ARG A 1 140 ? -0.345 -3.468 15.525 1.00 62.91 140 ARG A C 1
ATOM 1085 O O . ARG A 1 140 ? -1.563 -3.517 15.595 1.00 62.91 140 ARG A O 1
ATOM 1092 N N . LEU A 1 141 ? 0.453 -3.974 16.464 1.00 61.84 141 LEU A N 1
ATOM 1093 C CA . LEU A 1 141 ? -0.042 -4.576 17.705 1.00 61.84 141 LEU A CA 1
ATOM 1094 C C . LEU A 1 141 ? 0.011 -3.586 18.869 1.00 61.84 141 LEU A C 1
ATOM 1096 O O . LEU A 1 141 ? -0.830 -3.634 19.764 1.00 61.84 141 LEU A O 1
ATOM 1100 N N . SER A 1 142 ? 0.963 -2.654 18.849 1.00 61.22 142 SER A N 1
ATOM 1101 C CA . SER A 1 142 ? 1.044 -1.615 19.872 1.00 61.22 142 SER A CA 1
ATOM 1102 C C . SER A 1 142 ? -0.112 -0.611 19.775 1.00 61.22 142 SER A C 1
ATOM 1104 O O . SER A 1 142 ? -0.643 -0.214 20.810 1.00 61.22 142 SER A O 1
ATOM 1106 N N . ALA A 1 143 ? -0.541 -0.229 18.565 1.00 59.53 143 ALA A N 1
ATOM 1107 C CA . ALA A 1 143 ? -1.571 0.797 18.370 1.00 59.53 143 ALA A CA 1
ATOM 1108 C C . ALA A 1 143 ? -3.015 0.367 18.729 1.00 59.53 143 ALA A C 1
ATOM 1110 O O . ALA A 1 143 ? -3.710 1.169 19.342 1.00 59.53 143 ALA A O 1
ATOM 1111 N N . PRO A 1 144 ? -3.486 -0.857 18.424 1.00 57.78 144 PRO A N 1
ATOM 1112 C CA . PRO A 1 144 ? -4.820 -1.305 18.827 1.00 57.78 144 PRO A CA 1
ATOM 1113 C C . PRO A 1 144 ? -4.831 -2.178 20.094 1.00 57.78 144 PRO A C 1
ATOM 1115 O O . PRO A 1 144 ? -5.847 -2.220 20.777 1.00 57.78 144 PRO A O 1
ATOM 1118 N N . PHE A 1 145 ? -3.728 -2.861 20.438 1.00 58.75 145 PHE A N 1
ATOM 1119 C CA . PHE A 1 145 ? -3.714 -3.876 21.506 1.00 58.75 145 PHE A CA 1
ATOM 1120 C C . PHE A 1 145 ? -2.688 -3.620 22.622 1.00 58.75 145 PHE A C 1
ATOM 1122 O O . PHE A 1 145 ? -2.590 -4.421 23.550 1.00 58.75 145 PHE A O 1
ATOM 1129 N N . GLY A 1 146 ? -1.898 -2.539 22.554 1.00 55.12 146 GLY A N 1
ATOM 1130 C CA . GLY A 1 146 ? -0.897 -2.213 23.582 1.00 55.12 146 GLY A CA 1
ATOM 1131 C C . GLY A 1 146 ? 0.209 -3.266 23.747 1.00 55.12 146 GLY A C 1
ATOM 1132 O O . GLY A 1 146 ? 0.873 -3.320 24.780 1.00 55.12 146 GLY A O 1
ATOM 1133 N N . PHE A 1 147 ? 0.410 -4.130 22.750 1.00 51.03 147 PHE A N 1
ATOM 1134 C CA . PHE A 1 147 ? 1.284 -5.293 22.868 1.00 51.03 147 PHE A CA 1
ATOM 1135 C C . PHE A 1 147 ? 2.721 -4.967 22.434 1.00 51.03 147 PHE A C 1
ATOM 1137 O O . PHE A 1 147 ? 2.961 -4.495 21.322 1.00 51.03 147 PHE A O 1
ATOM 1144 N N . ALA A 1 148 ? 3.692 -5.242 23.311 1.00 51.12 148 ALA A N 1
ATOM 1145 C CA . ALA A 1 148 ? 5.112 -4.991 23.073 1.00 51.12 148 ALA A CA 1
ATOM 1146 C C . ALA A 1 148 ? 5.929 -6.288 23.170 1.00 51.12 148 ALA A C 1
ATOM 1148 O O . ALA A 1 148 ? 6.263 -6.760 24.257 1.00 51.12 148 ALA A O 1
ATOM 1149 N N . LEU A 1 149 ? 6.319 -6.846 22.021 1.00 52.88 149 LEU A N 1
ATOM 1150 C CA . LEU A 1 149 ? 7.288 -7.941 21.978 1.00 52.88 149 LEU A CA 1
ATOM 1151 C C . LEU A 1 149 ? 8.698 -7.398 22.189 1.00 52.88 149 LEU A C 1
ATOM 1153 O O . LEU A 1 149 ? 9.334 -6.868 21.277 1.00 52.88 149 LEU A O 1
ATOM 1157 N N . ARG A 1 150 ? 9.222 -7.568 23.403 1.00 46.47 150 ARG A N 1
ATOM 1158 C CA . ARG A 1 150 ? 10.649 -7.390 23.664 1.00 46.47 150 ARG A CA 1
ATOM 1159 C C . ARG A 1 150 ? 11.374 -8.663 23.232 1.00 46.47 150 ARG A C 1
ATOM 1161 O O . ARG A 1 150 ? 11.422 -9.634 23.982 1.00 46.47 150 ARG A O 1
ATOM 1168 N N . GLN A 1 151 ? 11.975 -8.652 22.042 1.00 49.91 151 GLN A N 1
ATOM 1169 C CA . GLN A 1 151 ? 12.947 -9.684 21.684 1.00 49.91 151 GLN A CA 1
ATOM 1170 C C . GLN A 1 151 ? 14.125 -9.593 22.657 1.00 49.91 151 GLN A C 1
ATOM 1172 O O . GLN A 1 151 ? 14.920 -8.651 22.626 1.00 49.91 151 GLN A O 1
ATOM 1177 N N . ARG A 1 152 ? 14.220 -10.556 23.573 1.00 35.69 152 ARG A N 1
ATOM 1178 C CA . ARG A 1 152 ? 15.370 -10.697 24.459 1.00 35.69 152 ARG A CA 1
ATOM 1179 C C . ARG A 1 152 ? 16.486 -11.320 23.625 1.00 35.69 152 ARG A C 1
ATOM 1181 O O . ARG A 1 152 ? 16.641 -12.534 23.599 1.00 35.69 152 ARG A O 1
ATOM 1188 N N . ALA A 1 153 ? 17.236 -10.487 22.906 1.00 42.59 153 ALA A N 1
ATOM 1189 C CA . ALA A 1 153 ? 18.477 -10.919 22.281 1.00 42.59 153 ALA A CA 1
ATOM 1190 C C . ALA A 1 153 ? 19.431 -11.341 23.406 1.00 42.59 153 ALA A C 1
ATOM 1192 O O . ALA A 1 153 ? 20.043 -10.506 24.075 1.00 42.59 153 ALA A O 1
ATOM 1193 N N . GLY A 1 154 ? 19.499 -12.644 23.670 1.00 40.53 154 GLY A N 1
ATOM 1194 C CA . GLY A 1 154 ? 20.459 -13.225 24.588 1.00 40.53 154 GLY A CA 1
ATOM 1195 C C . GLY A 1 154 ? 21.863 -13.034 24.033 1.00 40.53 154 GLY A C 1
ATOM 1196 O O . GLY A 1 154 ? 22.406 -13.928 23.396 1.00 40.53 154 GLY A O 1
ATOM 1197 N N . ARG A 1 155 ? 22.494 -11.887 24.303 1.00 39.06 155 ARG A N 1
ATOM 1198 C CA . ARG A 1 155 ? 23.954 -11.847 24.394 1.00 39.06 155 ARG A CA 1
ATOM 1199 C C . ARG A 1 155 ? 24.323 -12.578 25.678 1.00 39.06 155 ARG A C 1
ATOM 1201 O O . ARG A 1 155 ? 24.507 -11.962 26.723 1.00 39.06 155 ARG A O 1
ATOM 1208 N N . SER A 1 156 ? 24.402 -13.903 25.590 1.00 40.59 156 SER A N 1
ATOM 1209 C CA . SER A 1 156 ? 25.225 -14.679 26.507 1.00 40.59 156 SER A CA 1
ATOM 1210 C C . SER A 1 156 ? 26.656 -14.164 26.346 1.00 40.59 156 SER A C 1
ATOM 1212 O O . SER A 1 156 ? 27.372 -14.537 25.419 1.00 40.59 156 SER A O 1
ATOM 1214 N N . ARG A 1 157 ? 27.067 -13.220 27.200 1.00 40.00 157 ARG A N 1
ATOM 1215 C CA . ARG A 1 157 ? 28.486 -13.057 27.505 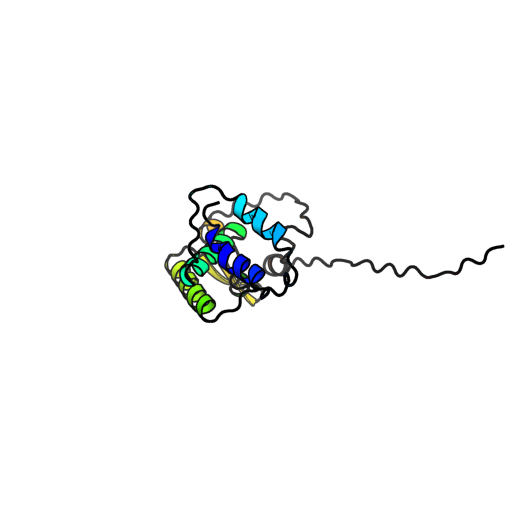1.00 40.00 157 ARG A CA 1
ATOM 1216 C C . ARG A 1 157 ? 28.856 -14.303 28.295 1.00 40.00 157 ARG A C 1
ATOM 1218 O O . ARG A 1 157 ? 28.649 -14.345 29.502 1.00 40.00 157 ARG A O 1
ATOM 1225 N N . VAL A 1 158 ? 29.359 -15.319 27.601 1.00 43.53 158 VAL A N 1
ATOM 1226 C CA . VAL A 1 158 ? 30.110 -16.393 28.247 1.00 43.53 158 VAL A CA 1
ATOM 1227 C C . VAL A 1 158 ? 31.305 -15.713 28.928 1.00 43.53 158 VAL A C 1
ATOM 1229 O O . VAL A 1 158 ? 32.090 -15.062 28.231 1.00 43.53 158 VAL A O 1
ATOM 1232 N N . PRO A 1 159 ? 31.447 -15.774 30.263 1.00 37.03 159 PRO A N 1
ATOM 1233 C CA . PRO A 1 159 ? 32.676 -15.337 30.895 1.00 37.03 159 PRO A CA 1
ATOM 1234 C C . PRO A 1 159 ? 33.765 -16.315 30.460 1.00 37.03 159 PRO A C 1
ATOM 1236 O O . PRO A 1 159 ? 33.639 -17.520 30.678 1.00 37.03 159 PRO A O 1
ATOM 1239 N N . GLN A 1 160 ? 34.823 -15.811 29.825 1.00 45.16 160 GLN A N 1
ATOM 1240 C CA . GLN A 1 160 ? 36.035 -16.597 29.629 1.00 45.16 160 GLN A CA 1
ATOM 1241 C C . GLN A 1 160 ? 36.657 -16.864 31.004 1.00 45.16 160 GLN A C 1
ATOM 1243 O O . GLN A 1 160 ? 37.441 -16.063 31.506 1.00 45.16 160 GLN A O 1
ATOM 1248 N N . GLN A 1 161 ? 36.275 -17.969 31.643 1.00 42.28 161 GLN A N 1
ATOM 1249 C CA . GLN A 1 161 ? 37.074 -18.553 32.711 1.00 42.28 161 GLN A CA 1
ATOM 1250 C C . GLN A 1 161 ? 38.107 -19.475 32.069 1.00 42.28 161 GLN A C 1
ATOM 1252 O O . GLN A 1 161 ? 37.769 -20.443 31.387 1.00 42.28 161 GLN A O 1
ATOM 1257 N N . GLY A 1 162 ? 39.374 -19.100 32.241 1.00 41.88 162 GLY A N 1
ATOM 1258 C CA . GLY A 1 162 ? 40.523 -19.810 31.707 1.00 41.88 162 GLY A CA 1
ATOM 1259 C C . GLY A 1 162 ? 40.600 -21.236 32.237 1.00 41.88 162 GLY A C 1
ATOM 1260 O O . GLY A 1 162 ? 40.593 -21.475 33.442 1.00 41.88 162 GLY A O 1
ATOM 1261 N N . TRP A 1 163 ? 40.726 -22.185 31.317 1.00 34.22 163 TRP A N 1
ATOM 1262 C CA . TRP A 1 163 ? 41.140 -23.541 31.639 1.00 34.22 163 TRP A CA 1
ATOM 1263 C C . TRP A 1 163 ? 42.643 -23.540 31.940 1.00 34.22 163 TRP A C 1
ATOM 1265 O O . TRP A 1 163 ? 43.460 -23.438 31.025 1.00 34.22 163 TRP A O 1
ATOM 1275 N N . ARG A 1 164 ? 43.022 -23.674 33.216 1.00 38.34 164 ARG A N 1
ATOM 1276 C CA . ARG A 1 164 ? 44.344 -24.209 33.572 1.00 38.34 164 ARG A CA 1
ATOM 1277 C C . ARG A 1 164 ? 44.268 -25.729 33.456 1.00 38.34 164 ARG A C 1
ATOM 1279 O O . ARG A 1 164 ? 43.424 -26.348 34.098 1.00 38.34 164 ARG A O 1
ATOM 1286 N N . ARG A 1 165 ? 45.107 -26.309 32.597 1.00 36.31 165 ARG A N 1
ATOM 1287 C CA . ARG A 1 165 ? 45.319 -27.760 32.546 1.00 36.31 165 ARG A CA 1
ATOM 1288 C C . ARG A 1 165 ? 46.222 -28.189 33.718 1.00 36.31 165 ARG A C 1
ATOM 1290 O O . ARG A 1 165 ? 47.063 -27.373 34.105 1.00 36.31 165 ARG A O 1
ATOM 1297 N N . PRO A 1 166 ? 46.017 -29.396 34.276 1.00 53.16 166 PRO A N 1
ATOM 1298 C CA . PRO A 1 166 ? 46.921 -29.996 35.255 1.00 53.16 166 PRO A CA 1
ATOM 1299 C C . PRO A 1 166 ? 48.284 -30.333 34.642 1.00 53.16 166 PRO A C 1
ATOM 1301 O O . PRO A 1 166 ? 48.340 -30.547 33.406 1.00 53.16 166 PRO A O 1
#